Protein AF-A0A849ZJJ6-F1 (afdb_monomer)

pLDDT: mean 80.46, std 13.9, range [45.59, 95.81]

Structure (mmCIF, N/CA/C/O backbone):
data_AF-A0A849ZJJ6-F1
#
_entry.id   AF-A0A849ZJJ6-F1
#
loop_
_atom_site.group_PDB
_atom_site.id
_atom_site.type_symbol
_atom_site.label_atom_id
_atom_site.label_alt_id
_atom_site.label_comp_id
_atom_site.label_asym_id
_atom_site.label_entity_id
_atom_site.label_seq_id
_atom_site.pdbx_PDB_ins_code
_atom_site.Cartn_x
_atom_site.Cartn_y
_atom_site.Cartn_z
_atom_site.occupancy
_atom_site.B_iso_or_equiv
_atom_site.auth_seq_id
_atom_site.auth_comp_id
_atom_site.auth_asym_id
_atom_site.auth_atom_id
_atom_site.pdbx_PDB_model_num
ATOM 1 N N . ASP A 1 1 ? 27.745 10.585 -8.733 1.00 62.75 1 ASP A N 1
ATOM 2 C CA . ASP A 1 1 ? 26.680 10.955 -7.786 1.00 62.75 1 ASP A CA 1
ATOM 3 C C . ASP A 1 1 ? 25.362 10.612 -8.454 1.00 62.75 1 ASP A C 1
ATOM 5 O O . ASP A 1 1 ? 24.796 11.412 -9.193 1.00 62.75 1 ASP A O 1
ATOM 9 N N . ASP A 1 2 ? 24.958 9.354 -8.312 1.00 69.12 2 ASP A N 1
ATOM 10 C CA . ASP A 1 2 ? 23.863 8.768 -9.096 1.00 69.12 2 ASP A CA 1
ATOM 11 C C . ASP A 1 2 ? 22.490 9.275 -8.625 1.00 69.12 2 ASP A C 1
ATOM 13 O O . ASP A 1 2 ? 21.500 9.204 -9.355 1.00 69.12 2 ASP A O 1
ATOM 17 N N . ALA A 1 3 ? 22.439 9.885 -7.435 1.00 71.44 3 ALA A N 1
ATOM 18 C CA . ALA A 1 3 ? 21.237 10.489 -6.874 1.00 71.44 3 ALA A CA 1
ATOM 19 C C . ALA A 1 3 ? 20.730 11.678 -7.711 1.00 71.44 3 ALA A C 1
ATOM 21 O O . ALA A 1 3 ? 19.521 11.887 -7.806 1.00 71.44 3 ALA A O 1
ATOM 22 N N . ALA A 1 4 ? 21.622 12.420 -8.381 1.00 80.31 4 ALA A N 1
ATOM 23 C CA . ALA A 1 4 ? 21.248 13.572 -9.207 1.00 80.31 4 ALA A CA 1
ATOM 24 C C . ALA A 1 4 ? 20.421 13.184 -10.452 1.00 80.31 4 ALA A C 1
ATOM 26 O O . ALA A 1 4 ? 19.604 13.980 -10.936 1.00 80.31 4 ALA A O 1
ATOM 27 N N . ALA A 1 5 ? 20.600 11.955 -10.951 1.00 81.88 5 ALA A N 1
ATOM 28 C CA . ALA A 1 5 ? 19.895 11.413 -12.113 1.00 81.88 5 ALA A CA 1
ATOM 29 C C . ALA A 1 5 ? 18.627 10.617 -11.748 1.00 81.88 5 ALA A C 1
ATOM 31 O O . ALA A 1 5 ? 17.823 10.321 -12.631 1.00 81.88 5 ALA A O 1
ATOM 32 N N . ALA A 1 6 ? 18.411 10.300 -10.467 1.00 88.12 6 ALA A N 1
ATOM 33 C CA . ALA A 1 6 ? 17.228 9.574 -10.020 1.00 88.12 6 ALA A CA 1
ATOM 34 C C . ALA A 1 6 ? 15.950 10.408 -10.219 1.00 88.12 6 ALA A C 1
ATOM 36 O O . ALA A 1 6 ? 15.910 11.617 -9.957 1.00 88.12 6 ALA A O 1
ATOM 37 N N . ARG A 1 7 ? 14.890 9.758 -10.705 1.00 89.38 7 ARG A N 1
ATOM 38 C CA . ARG A 1 7 ? 13.574 10.362 -10.947 1.00 89.38 7 ARG A CA 1
ATOM 39 C C . ARG A 1 7 ? 12.480 9.365 -10.575 1.00 89.38 7 ARG A C 1
ATOM 41 O O . ARG A 1 7 ? 12.618 8.171 -10.827 1.00 89.38 7 ARG A O 1
ATOM 48 N N . TRP A 1 8 ? 11.388 9.873 -10.015 1.00 89.94 8 TRP A N 1
ATOM 49 C CA . TRP A 1 8 ? 10.153 9.107 -9.863 1.00 89.94 8 TRP A CA 1
ATOM 50 C C . TRP A 1 8 ? 9.482 8.928 -11.230 1.00 89.94 8 TRP A C 1
ATOM 52 O O . TRP A 1 8 ? 9.525 9.836 -12.060 1.00 89.94 8 TRP A O 1
ATOM 62 N N . PHE A 1 9 ? 8.850 7.779 -11.457 1.00 90.50 9 PHE A N 1
ATOM 63 C CA . PHE A 1 9 ? 8.071 7.495 -12.662 1.00 90.50 9 PHE A CA 1
ATOM 64 C C . PHE A 1 9 ? 6.766 6.774 -12.303 1.00 90.50 9 PHE A C 1
ATOM 66 O O . PHE A 1 9 ? 6.678 6.136 -11.254 1.00 90.50 9 PHE A O 1
ATOM 73 N N . ASP A 1 10 ? 5.754 6.875 -13.171 1.00 87.12 10 ASP A N 1
ATOM 74 C CA . ASP A 1 10 ? 4.528 6.082 -13.033 1.00 87.12 10 ASP A CA 1
ATOM 75 C C . ASP A 1 10 ? 4.844 4.625 -13.367 1.00 87.12 10 ASP A C 1
ATOM 77 O O . ASP A 1 10 ? 5.260 4.293 -14.477 1.00 87.12 10 ASP A O 1
ATOM 81 N N . VAL A 1 11 ? 4.643 3.748 -12.390 1.00 86.62 11 VAL A N 1
ATOM 82 C CA . VAL A 1 11 ? 4.979 2.330 -12.497 1.00 86.62 11 VAL A CA 1
ATOM 83 C C . VAL A 1 11 ? 4.154 1.588 -13.556 1.00 86.62 11 VAL A C 1
ATOM 85 O O . VAL A 1 11 ? 4.584 0.550 -14.053 1.00 86.62 11 VAL A O 1
ATOM 88 N N . ARG A 1 12 ? 2.995 2.135 -13.948 1.00 83.12 12 ARG A N 1
ATOM 89 C CA . ARG A 1 12 ? 2.138 1.594 -15.019 1.00 83.12 12 ARG A CA 1
ATOM 90 C C . ARG A 1 12 ? 2.668 1.938 -16.408 1.00 83.12 12 ARG A C 1
ATOM 92 O O . ARG A 1 12 ? 2.381 1.234 -17.371 1.00 83.12 12 ARG A O 1
ATOM 99 N N . THR A 1 13 ? 3.463 2.997 -16.508 1.00 88.94 13 THR A N 1
ATOM 100 C CA . THR A 1 13 ? 4.100 3.456 -17.745 1.00 88.94 13 THR A CA 1
ATOM 101 C C . THR A 1 13 ? 5.577 3.748 -17.476 1.00 88.94 13 THR A C 1
ATOM 103 O O . THR A 1 13 ? 5.999 4.907 -17.541 1.00 88.94 13 THR A O 1
ATOM 106 N N . PRO A 1 14 ? 6.374 2.724 -17.115 1.00 90.69 14 PRO A N 1
ATOM 107 C CA . PRO A 1 14 ? 7.762 2.945 -16.758 1.00 90.69 14 PRO A CA 1
ATOM 108 C C . PRO A 1 14 ? 8.575 3.326 -18.004 1.00 90.69 14 PRO A C 1
ATOM 110 O O . PRO A 1 14 ? 8.247 2.893 -19.114 1.00 90.69 14 PRO A O 1
ATOM 113 N N . PRO A 1 15 ? 9.648 4.119 -17.838 1.00 92.75 15 PRO A N 1
ATOM 114 C CA . PRO A 1 15 ? 10.558 4.437 -18.931 1.00 92.75 15 PRO A CA 1
ATOM 115 C C . PRO A 1 15 ? 11.258 3.170 -19.443 1.00 92.75 15 PRO A C 1
ATOM 117 O O . PRO A 1 15 ? 11.168 2.101 -18.839 1.00 92.75 15 PRO A O 1
ATOM 120 N N . ALA A 1 16 ? 12.002 3.288 -20.544 1.00 93.25 16 ALA A N 1
ATOM 121 C CA . ALA A 1 16 ? 12.887 2.214 -20.978 1.00 93.25 16 ALA A CA 1
ATOM 122 C C . ALA A 1 16 ? 13.911 1.910 -19.869 1.00 93.25 16 ALA A C 1
ATOM 124 O O . ALA A 1 16 ? 14.693 2.779 -19.481 1.00 93.25 16 ALA A O 1
ATOM 125 N N . LEU A 1 17 ? 13.875 0.686 -19.341 1.00 93.25 17 LEU A N 1
ATOM 126 C CA . LEU A 1 17 ? 14.773 0.232 -18.284 1.00 93.25 17 LEU A CA 1
ATOM 127 C C . LEU A 1 17 ? 15.923 -0.575 -18.895 1.00 93.25 17 LEU A C 1
ATOM 129 O O . LEU A 1 17 ? 15.727 -1.308 -19.861 1.00 93.25 17 LEU A O 1
ATOM 133 N N . ALA A 1 18 ? 17.123 -0.435 -18.333 1.00 92.94 18 ALA A N 1
ATOM 134 C CA . ALA A 1 18 ? 18.297 -1.179 -18.778 1.00 92.94 18 ALA A CA 1
ATOM 135 C C . ALA A 1 18 ? 18.229 -2.663 -18.372 1.00 92.94 18 ALA A C 1
ATOM 137 O O . ALA A 1 18 ? 17.572 -3.014 -17.392 1.00 92.94 18 ALA A O 1
ATOM 138 N N . PHE A 1 19 ? 18.968 -3.511 -19.094 1.00 95.81 19 PHE A N 1
ATOM 139 C CA . PHE A 1 19 ? 19.099 -4.943 -18.804 1.00 95.81 19 PHE A CA 1
ATOM 140 C C . PHE A 1 19 ? 17.732 -5.642 -18.674 1.00 95.81 19 PHE A C 1
ATOM 142 O O . PHE A 1 19 ? 16.853 -5.472 -19.516 1.00 95.81 19 PHE A O 1
ATOM 149 N N . ASP A 1 20 ? 17.558 -6.434 -17.621 1.00 95.56 20 ASP A N 1
ATOM 150 C CA . ASP A 1 20 ? 16.359 -7.179 -17.255 1.00 95.56 20 ASP A CA 1
ATOM 151 C C . ASP A 1 20 ? 15.523 -6.467 -16.175 1.00 95.56 20 ASP A C 1
ATOM 153 O O . ASP A 1 20 ? 14.595 -7.053 -15.615 1.00 95.56 20 ASP A O 1
ATOM 157 N N . HIS A 1 21 ? 15.780 -5.182 -15.905 1.00 95.19 21 HIS A N 1
ATOM 158 C CA . HIS A 1 21 ? 15.082 -4.428 -14.858 1.00 95.19 21 HIS A CA 1
ATOM 159 C C . HIS A 1 21 ? 13.562 -4.387 -15.049 1.00 95.19 21 HIS A C 1
ATOM 161 O O . HIS A 1 21 ? 12.827 -4.238 -14.074 1.00 95.19 21 HIS A O 1
ATOM 167 N N . ARG A 1 22 ? 13.070 -4.548 -16.284 1.00 94.12 22 ARG A N 1
ATOM 168 C CA . ARG A 1 22 ? 11.634 -4.695 -16.532 1.00 94.12 22 ARG A CA 1
ATOM 169 C C . ARG A 1 22 ? 11.075 -5.971 -15.897 1.00 94.12 22 ARG A C 1
ATOM 171 O O . ARG A 1 22 ? 10.069 -5.892 -15.203 1.00 94.12 22 ARG A O 1
ATOM 178 N N . ALA A 1 23 ? 11.749 -7.106 -16.076 1.00 94.38 23 ALA A N 1
ATOM 179 C CA . ALA A 1 23 ? 11.334 -8.374 -15.482 1.00 94.38 23 ALA A CA 1
ATOM 180 C C . ALA A 1 23 ? 11.404 -8.325 -13.947 1.00 94.38 23 ALA A C 1
ATOM 182 O O . ALA A 1 23 ? 10.506 -8.822 -13.270 1.00 94.38 23 ALA A O 1
ATOM 183 N N . VAL A 1 24 ? 12.431 -7.665 -13.398 1.00 95.00 24 VAL A N 1
ATOM 184 C CA . VAL A 1 24 ? 12.545 -7.423 -11.952 1.00 95.00 24 VAL A CA 1
ATOM 185 C C . VAL A 1 24 ? 11.380 -6.570 -11.444 1.00 95.00 24 VAL A C 1
ATOM 187 O O . VAL A 1 24 ? 10.764 -6.921 -10.439 1.00 95.00 24 VAL A O 1
ATOM 190 N N . LEU A 1 25 ? 11.043 -5.480 -12.142 1.00 92.25 25 LEU A N 1
ATOM 191 C CA . LEU A 1 25 ? 9.918 -4.619 -11.778 1.00 92.25 25 LEU A CA 1
ATOM 192 C C . LEU A 1 25 ? 8.593 -5.389 -11.792 1.00 92.25 25 LEU A C 1
ATOM 194 O O . LEU A 1 25 ? 7.844 -5.320 -10.820 1.00 92.25 25 LEU A O 1
ATOM 198 N N . ASP A 1 26 ? 8.327 -6.154 -12.852 1.00 90.25 26 ASP A N 1
ATOM 199 C CA . ASP A 1 26 ? 7.099 -6.943 -12.979 1.00 90.25 26 ASP A CA 1
ATOM 200 C C . ASP A 1 26 ? 6.994 -8.004 -11.860 1.00 90.25 26 ASP A C 1
ATOM 202 O O . ASP A 1 26 ? 5.933 -8.172 -11.256 1.00 90.25 26 ASP A O 1
ATOM 206 N N . ALA A 1 27 ? 8.102 -8.667 -11.504 1.00 91.06 27 ALA A N 1
ATOM 207 C CA . ALA A 1 27 ? 8.140 -9.625 -10.397 1.00 91.06 27 ALA A CA 1
ATOM 208 C C . ALA A 1 27 ? 7.889 -8.965 -9.029 1.00 91.06 27 ALA A C 1
ATOM 210 O O . ALA A 1 27 ? 7.157 -9.512 -8.200 1.00 91.06 27 ALA A O 1
ATOM 211 N N . VAL A 1 28 ? 8.465 -7.782 -8.794 1.00 88.88 28 VAL A N 1
ATOM 212 C CA . VAL A 1 28 ? 8.247 -7.016 -7.558 1.00 88.88 28 VAL A CA 1
ATOM 213 C C . VAL A 1 28 ? 6.800 -6.554 -7.453 1.00 88.88 28 VAL A C 1
ATOM 215 O O . VAL A 1 28 ? 6.221 -6.669 -6.377 1.00 88.88 28 VAL A O 1
ATOM 218 N N . LEU A 1 29 ? 6.194 -6.079 -8.543 1.00 85.50 29 LEU A N 1
ATOM 219 C CA . LEU A 1 29 ? 4.783 -5.689 -8.556 1.00 85.50 29 LEU A CA 1
ATOM 220 C C . LEU A 1 29 ? 3.874 -6.873 -8.230 1.00 85.50 29 LEU A C 1
ATOM 222 O O . LEU A 1 29 ? 3.028 -6.755 -7.348 1.00 85.50 29 LEU A O 1
ATOM 226 N N . LEU A 1 30 ? 4.114 -8.032 -8.847 1.00 85.00 30 LEU A N 1
ATOM 227 C CA . LEU A 1 30 ? 3.364 -9.254 -8.555 1.00 85.00 30 LEU A CA 1
ATOM 228 C C . LEU A 1 30 ? 3.503 -9.687 -7.087 1.00 85.00 30 LEU A C 1
ATOM 230 O O . LEU A 1 30 ? 2.547 -10.173 -6.481 1.00 85.00 30 LEU A O 1
ATOM 234 N N . GLN A 1 31 ? 4.694 -9.542 -6.502 1.00 83.06 31 GLN A N 1
ATOM 235 C CA . GLN A 1 31 ? 4.898 -9.844 -5.087 1.00 83.06 31 GLN A CA 1
ATOM 236 C C . GLN A 1 31 ? 4.198 -8.818 -4.191 1.00 83.06 31 GLN A C 1
ATOM 238 O O . GLN A 1 31 ? 3.567 -9.181 -3.201 1.00 83.06 31 GLN A O 1
ATOM 243 N N . LEU A 1 32 ? 4.262 -7.540 -4.558 1.00 79.75 32 LEU A N 1
ATOM 244 C CA . LEU A 1 32 ? 3.643 -6.457 -3.811 1.00 79.75 32 LEU A CA 1
ATOM 245 C C . LEU A 1 32 ? 2.116 -6.578 -3.819 1.00 79.75 32 LEU A C 1
ATOM 247 O O . LEU A 1 32 ? 1.498 -6.329 -2.793 1.00 79.75 32 LEU A O 1
ATOM 251 N N . GLU A 1 33 ? 1.500 -7.054 -4.899 1.00 78.50 33 GLU A N 1
ATOM 252 C CA . GLU A 1 33 ? 0.066 -7.378 -4.923 1.00 78.50 33 GLU A CA 1
ATOM 253 C C . GLU A 1 33 ? -0.318 -8.444 -3.887 1.00 78.50 33 GLU A C 1
ATOM 255 O O . GLU A 1 33 ? -1.351 -8.322 -3.230 1.00 78.50 33 GLU A O 1
ATOM 260 N N . LYS A 1 34 ? 0.531 -9.458 -3.686 1.00 76.31 34 LYS A N 1
ATOM 261 C CA . LYS A 1 34 ? 0.307 -10.521 -2.691 1.00 76.31 34 LYS A CA 1
ATOM 262 C C . LYS A 1 34 ? 0.536 -10.032 -1.261 1.00 76.31 34 LYS A C 1
ATOM 264 O O . LYS A 1 34 ? -0.157 -10.460 -0.335 1.00 76.31 34 LYS A O 1
ATOM 269 N N . ASP A 1 35 ? 1.493 -9.123 -1.084 1.00 75.81 35 ASP A N 1
ATOM 270 C CA . ASP A 1 35 ? 2.021 -8.773 0.232 1.00 75.81 35 ASP A CA 1
ATOM 271 C C . ASP A 1 35 ? 1.545 -7.427 0.782 1.00 75.81 35 ASP A C 1
ATOM 273 O O . ASP A 1 35 ? 1.668 -7.188 1.988 1.00 75.81 35 ASP A O 1
ATOM 277 N N . ALA A 1 36 ? 1.003 -6.536 -0.055 1.00 71.50 36 ALA A N 1
ATOM 278 C CA . ALA A 1 36 ? 0.792 -5.131 0.303 1.00 71.50 36 ALA A CA 1
ATOM 279 C C . ALA A 1 36 ? -0.10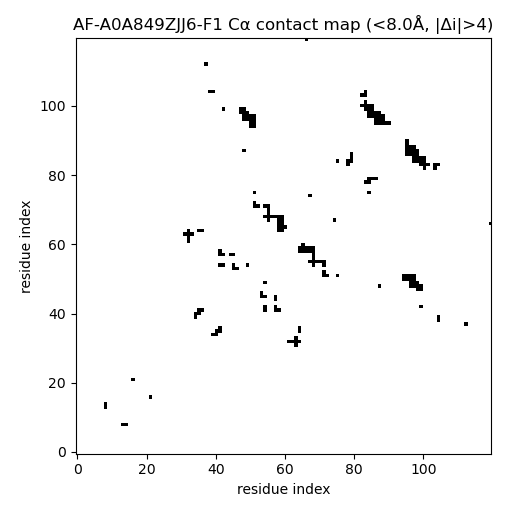5 -4.950 1.529 1.00 71.50 36 ALA A C 1
ATOM 281 O O . ALA A 1 36 ? 0.160 -4.095 2.380 1.00 71.50 36 ALA A O 1
ATOM 282 N N . LEU A 1 37 ? -1.137 -5.783 1.654 1.00 66.31 37 LEU A N 1
ATOM 283 C CA . LEU A 1 37 ? -1.934 -5.832 2.870 1.00 66.31 37 LEU A CA 1
ATOM 284 C C . LEU A 1 37 ? -1.360 -6.772 3.898 1.00 66.31 37 LEU A C 1
ATOM 286 O O . LEU A 1 37 ? -1.482 -6.461 5.072 1.00 66.31 37 LEU A O 1
ATOM 290 N N . THR A 1 38 ? -0.715 -7.876 3.509 1.00 69.44 38 THR A N 1
ATOM 291 C CA . THR A 1 38 ? -0.259 -8.869 4.489 1.00 69.44 38 THR A CA 1
ATOM 292 C C . THR A 1 38 ? 0.828 -8.420 5.421 1.00 69.44 38 THR A C 1
ATOM 294 O O . THR A 1 38 ? 0.868 -8.782 6.603 1.00 69.44 38 THR A O 1
ATOM 297 N N . THR A 1 39 ? 1.618 -7.500 4.927 1.00 72.50 39 THR A N 1
ATOM 298 C CA . THR A 1 39 ? 2.724 -6.899 5.646 1.00 72.50 39 THR A CA 1
ATOM 299 C C . THR A 1 39 ? 2.385 -5.499 6.158 1.00 72.50 39 THR A C 1
ATOM 301 O O . THR A 1 39 ? 3.203 -4.883 6.838 1.00 72.50 39 THR A O 1
ATOM 304 N N . GLY A 1 40 ? 1.189 -4.983 5.845 1.00 77.50 40 GLY A N 1
ATOM 305 C CA . GLY A 1 40 ? 0.829 -3.588 6.089 1.00 77.50 40 GLY A CA 1
ATOM 306 C C . GLY A 1 40 ? 1.656 -2.603 5.253 1.00 77.50 40 GLY A C 1
ATOM 307 O O . GLY A 1 40 ? 1.749 -1.430 5.608 1.00 77.50 40 GLY A O 1
ATOM 308 N N . MET A 1 41 ? 2.273 -3.053 4.156 1.00 82.31 41 MET A N 1
ATOM 309 C CA . MET A 1 41 ? 3.094 -2.220 3.272 1.00 82.31 41 MET A CA 1
ATOM 310 C C . MET A 1 41 ? 2.328 -1.050 2.655 1.00 82.31 41 MET A C 1
ATOM 312 O O . MET A 1 41 ? 2.934 -0.003 2.434 1.00 82.31 41 MET A O 1
ATOM 316 N N . VAL A 1 42 ? 1.013 -1.174 2.444 1.00 85.88 42 VAL A N 1
ATOM 317 C CA . VAL A 1 42 ? 0.169 -0.058 1.976 1.00 85.88 42 VAL A CA 1
ATOM 318 C C . VAL A 1 42 ? 0.284 1.178 2.882 1.00 85.88 42 VAL A C 1
ATOM 320 O O . VAL A 1 42 ? 0.233 2.307 2.401 1.00 85.88 42 VAL A O 1
ATOM 323 N N . PHE A 1 43 ? 0.551 0.992 4.181 1.00 89.25 43 PHE A N 1
ATOM 324 C CA . PHE A 1 43 ? 0.714 2.098 5.126 1.00 89.25 43 PHE A CA 1
ATOM 325 C C . PHE A 1 43 ? 2.052 2.839 4.997 1.00 89.25 43 PHE A C 1
ATOM 327 O O . PHE A 1 43 ? 2.220 3.890 5.605 1.00 89.25 43 PHE A O 1
ATOM 334 N N . ASN A 1 44 ? 3.003 2.328 4.208 1.00 87.50 44 ASN A N 1
ATOM 335 C CA . ASN A 1 44 ? 4.230 3.060 3.878 1.00 87.50 44 ASN A CA 1
ATOM 336 C C . ASN A 1 44 ? 3.999 4.113 2.783 1.00 87.50 44 ASN A C 1
ATOM 338 O O . ASN A 1 44 ? 4.829 5.002 2.622 1.00 87.50 44 ASN A O 1
ATOM 342 N N . ALA A 1 45 ? 2.905 3.996 2.024 1.00 87.00 45 ALA A N 1
ATOM 343 C CA . ALA A 1 45 ? 2.549 4.921 0.951 1.00 87.00 45 ALA A CA 1
ATOM 344 C C . ALA A 1 45 ? 1.677 6.096 1.430 1.00 87.00 45 ALA A C 1
ATOM 346 O O . ALA A 1 45 ? 1.396 7.002 0.650 1.00 87.00 45 ALA A O 1
ATOM 347 N N . VAL A 1 46 ? 1.254 6.094 2.699 1.00 90.88 46 VAL A N 1
ATOM 348 C CA . VAL A 1 46 ? 0.478 7.178 3.318 1.00 90.88 46 VAL A CA 1
ATOM 349 C C . VAL A 1 46 ? 1.325 7.921 4.358 1.00 90.88 46 VAL A C 1
ATOM 351 O O . VAL A 1 46 ? 2.286 7.353 4.887 1.00 90.88 46 VAL A O 1
ATOM 354 N N . PRO A 1 47 ? 0.990 9.180 4.694 1.00 89.81 47 PRO A N 1
ATOM 355 C CA . PRO A 1 47 ? 1.656 9.890 5.780 1.00 89.81 47 PRO A CA 1
ATOM 356 C C . PRO A 1 47 ? 1.485 9.177 7.132 1.00 89.81 47 PRO A C 1
ATOM 358 O O . PRO A 1 47 ? 0.583 8.366 7.327 1.00 89.81 47 PRO A O 1
ATOM 361 N N . VAL A 1 48 ? 2.331 9.513 8.114 1.00 89.06 48 VAL A N 1
ATOM 362 C CA . VAL A 1 48 ? 2.279 8.905 9.463 1.00 89.06 48 VAL A CA 1
ATOM 363 C C . VAL A 1 48 ? 0.904 9.078 10.125 1.00 89.06 48 VAL A C 1
ATOM 365 O O . VAL A 1 48 ? 0.442 8.174 10.825 1.00 89.06 48 VAL A O 1
ATOM 368 N N . ALA A 1 49 ? 0.270 10.229 9.900 1.00 91.12 49 ALA A N 1
ATOM 369 C CA . ALA A 1 49 ? -1.128 10.496 10.208 1.00 91.12 49 ALA A CA 1
ATOM 370 C C . ALA A 1 49 ? -1.859 10.718 8.883 1.00 91.12 49 ALA A C 1
ATOM 372 O O . ALA A 1 49 ? -1.496 11.625 8.138 1.00 91.12 49 ALA A O 1
ATOM 373 N N . PHE A 1 50 ? -2.841 9.879 8.579 1.00 92.38 50 PHE A N 1
ATOM 374 C CA . PHE A 1 50 ? -3.469 9.826 7.264 1.00 92.38 50 PHE A CA 1
ATOM 375 C C . PHE A 1 50 ? -4.991 9.834 7.375 1.00 92.38 50 PHE A C 1
ATOM 377 O O . PHE A 1 50 ? -5.569 9.389 8.366 1.00 92.38 50 PHE A O 1
ATOM 384 N N . THR A 1 51 ? -5.640 10.336 6.338 1.00 92.81 51 THR A N 1
ATOM 385 C CA . THR A 1 51 ? -7.096 10.368 6.201 1.00 92.81 51 THR A CA 1
ATOM 386 C C . THR A 1 51 ? -7.610 9.104 5.516 1.00 92.81 51 THR A C 1
ATOM 388 O O . THR A 1 51 ? -6.852 8.358 4.889 1.00 92.81 51 THR A O 1
ATOM 391 N N . GLU A 1 52 ? -8.924 8.873 5.561 1.00 92.00 52 GLU A N 1
ATOM 392 C CA . GLU A 1 52 ? -9.555 7.831 4.740 1.00 92.00 52 GLU A CA 1
ATOM 393 C C . GLU A 1 52 ? -9.213 7.998 3.250 1.00 92.00 52 GLU A C 1
ATOM 395 O O . GLU A 1 52 ? -8.931 7.017 2.561 1.00 92.00 52 GLU A O 1
ATOM 400 N N . ARG A 1 53 ? -9.173 9.246 2.768 1.00 93.25 53 ARG A N 1
ATOM 401 C CA . ARG A 1 53 ? -8.835 9.569 1.381 1.00 93.25 53 ARG A CA 1
ATOM 402 C C . ARG A 1 53 ? -7.407 9.161 1.031 1.00 93.25 53 ARG A C 1
ATOM 404 O O . ARG A 1 53 ? -7.210 8.564 -0.024 1.00 93.25 53 ARG A O 1
ATOM 411 N N . ASP A 1 54 ? -6.440 9.443 1.899 1.00 94.00 54 ASP A N 1
ATOM 412 C CA . ASP A 1 54 ? -5.039 9.060 1.673 1.00 94.00 54 ASP A CA 1
ATOM 413 C C . ASP A 1 54 ? -4.907 7.537 1.565 1.00 94.00 54 ASP A C 1
ATOM 415 O O . ASP A 1 54 ? -4.255 7.016 0.660 1.00 94.00 54 ASP A O 1
ATOM 419 N N . PHE A 1 55 ? -5.593 6.808 2.451 1.00 93.12 55 PHE A N 1
ATOM 420 C CA . PHE A 1 55 ? -5.618 5.349 2.417 1.00 93.12 55 PHE A CA 1
ATOM 421 C C . PHE A 1 55 ? -6.298 4.804 1.154 1.00 93.12 55 PHE A C 1
ATOM 423 O O . PHE A 1 55 ? -5.772 3.885 0.523 1.00 93.12 55 PHE A O 1
ATOM 430 N N . ALA A 1 56 ? -7.431 5.383 0.747 1.00 93.38 56 ALA A N 1
ATOM 431 C CA . ALA A 1 56 ? -8.127 5.006 -0.481 1.00 93.38 56 ALA A CA 1
ATOM 432 C C . ALA A 1 56 ? -7.240 5.220 -1.717 1.00 93.38 56 ALA A C 1
ATOM 434 O O . ALA A 1 56 ? -7.171 4.353 -2.586 1.00 93.38 56 ALA A O 1
ATOM 435 N N . GLN A 1 57 ? -6.519 6.342 -1.775 1.00 93.06 57 GLN A N 1
ATOM 436 C CA . GLN A 1 57 ? -5.580 6.638 -2.856 1.00 93.06 57 GLN A CA 1
ATOM 437 C C . GLN A 1 57 ? -4.401 5.662 -2.874 1.00 93.06 57 GLN A C 1
ATOM 439 O O . GLN A 1 57 ? -4.050 5.164 -3.943 1.00 93.06 57 GLN A O 1
ATOM 444 N N . ALA A 1 58 ? 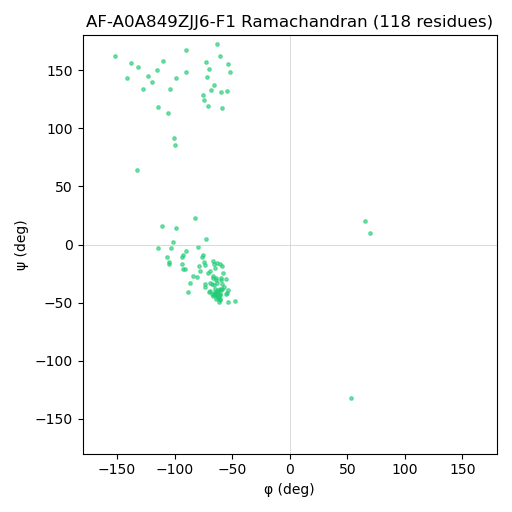-3.837 5.326 -1.711 1.00 90.62 58 ALA A N 1
ATOM 445 C CA . ALA A 1 58 ? -2.782 4.320 -1.611 1.00 90.62 58 ALA A CA 1
ATOM 446 C C . ALA A 1 58 ? -3.260 2.932 -2.067 1.00 90.62 58 ALA A C 1
ATOM 448 O O . ALA A 1 58 ? -2.530 2.233 -2.765 1.00 90.62 58 ALA A O 1
ATOM 449 N N . CYS A 1 59 ? -4.498 2.548 -1.739 1.00 89.12 59 CYS A N 1
ATOM 450 C CA . CYS A 1 59 ? -5.090 1.304 -2.234 1.00 89.12 59 CYS A CA 1
ATOM 451 C C . CYS A 1 59 ? -5.323 1.347 -3.751 1.00 89.12 59 CYS A C 1
ATOM 453 O O . CYS A 1 59 ? -4.972 0.400 -4.442 1.00 89.12 59 CYS A O 1
ATOM 455 N N . ALA A 1 60 ? -5.858 2.447 -4.289 1.00 89.69 60 ALA A N 1
ATOM 456 C CA . ALA A 1 60 ? -6.115 2.606 -5.724 1.00 89.69 60 ALA A CA 1
ATOM 457 C C . ALA A 1 60 ? -4.833 2.603 -6.575 1.00 89.69 60 ALA A C 1
ATOM 459 O O . ALA A 1 60 ? -4.863 2.203 -7.737 1.00 89.69 60 ALA A O 1
ATOM 460 N N . ALA A 1 61 ? -3.710 3.049 -6.005 1.00 85.75 61 ALA A N 1
ATOM 461 C CA . ALA A 1 61 ? -2.410 3.041 -6.668 1.00 85.75 61 ALA A CA 1
ATOM 462 C C . ALA A 1 61 ? -1.794 1.635 -6.784 1.00 85.75 61 ALA A C 1
ATOM 464 O O . ALA A 1 61 ? -0.888 1.433 -7.592 1.00 85.75 61 ALA A O 1
ATOM 465 N N . LEU A 1 62 ? -2.273 0.669 -5.994 1.00 81.38 62 LEU A N 1
ATOM 466 C CA . LEU A 1 62 ? -1.784 -0.704 -5.980 1.00 81.38 62 LEU A CA 1
ATOM 467 C C . LEU A 1 62 ? -2.812 -1.610 -6.670 1.00 81.38 62 LEU A C 1
ATOM 469 O O . LEU A 1 62 ? -3.896 -1.792 -6.121 1.00 81.38 62 LEU A O 1
ATOM 473 N N . PRO A 1 63 ? -2.513 -2.207 -7.841 1.00 74.38 63 PRO A N 1
ATOM 474 C CA . PRO A 1 63 ? -3.512 -2.956 -8.608 1.00 74.38 63 PRO A CA 1
ATOM 475 C C . PRO A 1 63 ? -4.202 -4.060 -7.795 1.00 74.38 63 PRO A C 1
ATOM 477 O O . PRO A 1 63 ? -5.426 -4.156 -7.808 1.00 74.38 63 PRO A O 1
ATOM 480 N N . GLY A 1 64 ? -3.440 -4.805 -6.988 1.00 75.44 64 GLY A N 1
ATOM 481 C CA . GLY A 1 64 ? -3.971 -5.843 -6.098 1.00 75.44 64 GLY A CA 1
ATOM 482 C C . GLY A 1 64 ? -4.859 -5.331 -4.956 1.00 75.44 64 GLY A C 1
ATOM 483 O O . GLY A 1 64 ? -5.560 -6.121 -4.336 1.00 75.44 64 GLY A O 1
ATOM 484 N N . LEU A 1 65 ? -4.853 -4.025 -4.666 1.00 81.56 65 LEU A N 1
ATOM 485 C CA . LEU A 1 65 ? -5.665 -3.404 -3.612 1.00 81.56 65 LEU A CA 1
ATOM 486 C C . LEU A 1 65 ? -6.722 -2.435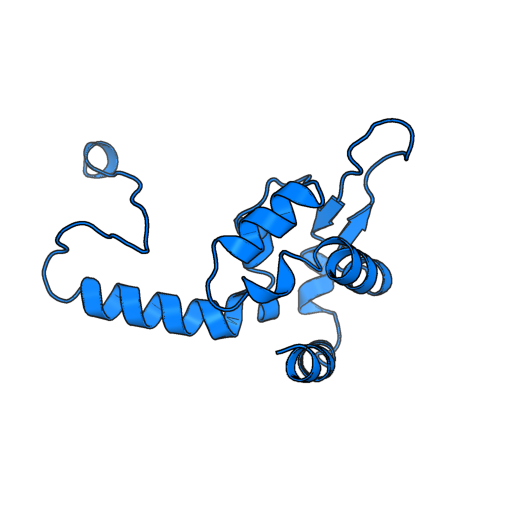 -4.148 1.00 81.56 65 LEU A C 1
ATOM 488 O O . LEU A 1 65 ? -7.506 -1.901 -3.361 1.00 81.56 65 LEU A O 1
ATOM 492 N N . ALA A 1 66 ? -6.771 -2.195 -5.459 1.00 84.00 66 ALA A N 1
ATOM 493 C CA . ALA A 1 66 ? -7.621 -1.161 -6.040 1.00 84.00 66 ALA A CA 1
ATOM 494 C C . ALA A 1 66 ? -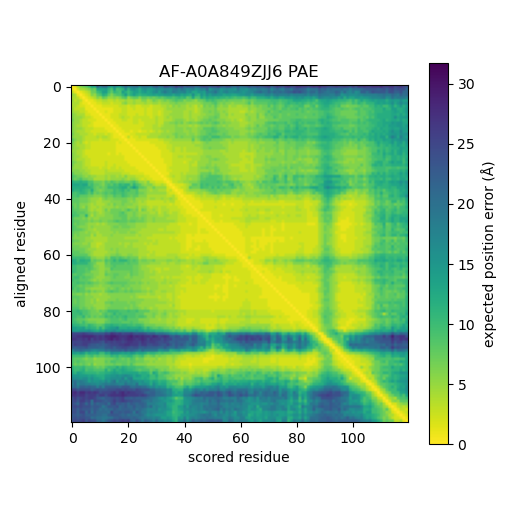9.112 -1.374 -5.720 1.00 84.00 66 ALA A C 1
ATOM 496 O O . ALA A 1 66 ? -9.830 -0.406 -5.466 1.00 84.00 66 ALA A O 1
ATOM 497 N N . GLY A 1 67 ? -9.555 -2.634 -5.624 1.00 85.12 67 GLY A N 1
ATOM 498 C CA . GLY A 1 67 ? -10.918 -3.000 -5.218 1.00 85.12 67 GLY A CA 1
ATOM 499 C C . GLY A 1 67 ? -11.294 -2.587 -3.789 1.00 85.12 67 GLY A C 1
ATOM 500 O O . GLY A 1 67 ? -12.473 -2.526 -3.456 1.00 85.12 67 GLY A O 1
ATOM 501 N N . LEU A 1 68 ? -10.319 -2.248 -2.944 1.00 85.19 68 LEU A N 1
ATOM 502 C CA . LEU A 1 68 ? -10.543 -1.822 -1.561 1.00 85.19 68 LEU A CA 1
ATOM 503 C C . LEU A 1 68 ? -10.652 -0.311 -1.404 1.00 85.19 68 LEU A C 1
ATOM 505 O O . LEU A 1 68 ? -11.157 0.146 -0.380 1.00 85.19 68 LEU A O 1
ATOM 509 N N . ALA A 1 69 ? -10.213 0.469 -2.397 1.00 90.44 69 ALA A N 1
ATOM 510 C CA . ALA A 1 69 ? -10.302 1.925 -2.351 1.00 90.44 69 ALA A CA 1
ATOM 511 C C . ALA A 1 69 ? -11.743 2.432 -2.113 1.00 90.44 69 ALA A C 1
ATOM 513 O O . ALA A 1 69 ? -11.915 3.293 -1.248 1.00 90.44 69 ALA A O 1
ATOM 514 N N . PRO A 1 70 ? -12.796 1.867 -2.748 1.00 92.75 70 PRO A N 1
ATOM 515 C CA . PRO A 1 70 ? -14.189 2.228 -2.453 1.00 92.75 70 PRO A CA 1
ATOM 516 C C . PRO A 1 70 ? -14.651 1.846 -1.037 1.00 92.75 70 PRO A C 1
ATOM 518 O O . PRO A 1 70 ? -15.669 2.340 -0.559 1.00 92.75 70 PRO A O 1
ATOM 521 N N . HIS A 1 71 ? -13.923 0.954 -0.363 1.00 90.75 71 HIS A N 1
ATOM 522 C CA . HIS A 1 71 ? -14.250 0.409 0.955 1.00 90.75 71 HIS A CA 1
ATOM 523 C C . HIS A 1 71 ? -13.283 0.884 2.049 1.00 90.75 71 HIS A C 1
ATOM 525 O O . HIS A 1 71 ? -13.267 0.308 3.140 1.00 90.75 71 HIS A O 1
ATOM 531 N N . ALA A 1 72 ? -12.503 1.938 1.785 1.00 90.44 72 ALA A N 1
ATOM 532 C CA . ALA A 1 72 ? -11.481 2.470 2.683 1.00 90.44 72 ALA A CA 1
ATOM 533 C C . ALA A 1 72 ? -11.992 2.650 4.121 1.00 90.44 72 ALA A C 1
ATOM 535 O O . ALA A 1 72 ? -11.377 2.129 5.053 1.00 90.44 72 ALA A O 1
ATOM 536 N N . ARG A 1 73 ? -13.164 3.273 4.305 1.00 90.00 73 ARG A N 1
ATOM 537 C CA . ARG A 1 73 ? -13.809 3.422 5.620 1.00 90.00 73 ARG A CA 1
ATOM 538 C C . ARG A 1 73 ? -13.989 2.105 6.367 1.00 90.00 73 ARG A C 1
ATOM 540 O O . ARG A 1 73 ? -13.655 2.002 7.545 1.00 90.00 73 ARG A O 1
ATOM 547 N N . LEU A 1 74 ? -14.545 1.101 5.690 1.00 89.44 74 LEU A N 1
ATOM 548 C CA . LEU A 1 74 ? -14.868 -0.196 6.283 1.00 89.44 74 LEU A CA 1
ATOM 549 C C . LEU A 1 74 ? -13.594 -0.972 6.628 1.00 89.44 74 LEU A C 1
ATOM 551 O O . LEU A 1 74 ? -13.498 -1.562 7.706 1.00 89.44 74 LEU A O 1
ATOM 555 N N . VAL A 1 75 ? -12.590 -0.913 5.751 1.00 88.88 75 VAL A N 1
ATOM 556 C CA . VAL A 1 75 ? -11.270 -1.501 5.998 1.00 88.88 75 VAL A CA 1
ATOM 557 C C . VAL A 1 75 ? -10.617 -0.842 7.212 1.00 88.88 75 VAL A C 1
ATOM 559 O O . VAL A 1 75 ? -10.201 -1.543 8.133 1.00 88.88 75 VAL A O 1
ATOM 562 N N . LEU A 1 76 ? -10.586 0.491 7.275 1.00 89.56 76 LEU A N 1
ATOM 563 C CA . LEU A 1 76 ? -9.999 1.218 8.402 1.00 89.56 76 LEU A CA 1
ATOM 564 C C . LEU A 1 76 ? -10.740 0.958 9.716 1.00 89.56 76 LEU A C 1
ATOM 566 O O . LEU A 1 76 ? -10.086 0.745 10.736 1.00 89.56 76 LEU A O 1
ATOM 570 N N . ALA A 1 77 ? -12.073 0.894 9.703 1.00 88.06 77 ALA A N 1
ATOM 571 C CA . ALA A 1 77 ? -12.867 0.528 10.875 1.00 88.06 77 ALA A CA 1
ATOM 572 C C . ALA A 1 77 ? -12.555 -0.902 11.359 1.00 88.06 77 ALA A C 1
ATOM 574 O O . ALA A 1 77 ? -12.363 -1.126 12.555 1.00 88.06 77 ALA A O 1
ATOM 575 N N . SER A 1 78 ? -12.430 -1.862 10.436 1.00 86.81 78 SER A N 1
ATOM 576 C CA . SER A 1 78 ? -12.049 -3.248 10.747 1.00 86.81 78 SER A CA 1
ATOM 577 C C . SER A 1 78 ? -10.642 -3.337 11.348 1.00 86.81 78 SER A C 1
ATOM 579 O O . SER A 1 78 ? -10.422 -4.018 12.354 1.00 86.81 78 SER A O 1
ATOM 581 N N . LEU A 1 79 ? -9.683 -2.598 10.785 1.00 87.88 79 LEU A N 1
ATOM 582 C CA . LEU A 1 79 ? -8.317 -2.518 11.305 1.00 87.88 79 LEU A CA 1
ATOM 583 C C . LEU A 1 79 ? -8.254 -1.811 12.666 1.00 87.88 79 LEU A C 1
ATOM 585 O O . LEU A 1 79 ? -7.459 -2.207 13.522 1.00 87.88 79 LEU A O 1
ATOM 589 N N . ALA A 1 80 ? -9.109 -0.813 12.894 1.00 87.75 80 ALA A N 1
ATOM 590 C CA . ALA A 1 80 ? -9.234 -0.131 14.177 1.00 87.75 80 ALA A CA 1
ATOM 591 C C . ALA A 1 80 ? -9.806 -1.042 15.267 1.00 87.75 80 ALA A C 1
ATOM 593 O O . ALA A 1 80 ? -9.238 -1.111 16.357 1.00 87.75 80 ALA A O 1
ATOM 594 N N . GLY A 1 81 ? -10.836 -1.836 14.953 1.00 83.69 81 GLY A N 1
ATOM 595 C CA . GLY A 1 81 ? -11.375 -2.858 15.861 1.00 83.69 81 GLY A CA 1
ATOM 596 C C . GLY A 1 81 ? -10.347 -3.921 16.279 1.00 83.69 81 GLY A C 1
ATOM 597 O O . GLY A 1 81 ? -10.516 -4.585 17.297 1.00 83.69 81 GLY A O 1
ATOM 598 N N . ARG A 1 82 ? -9.249 -4.056 15.523 1.00 81.81 82 ARG A N 1
ATOM 599 C CA . ARG A 1 82 ? -8.123 -4.965 15.802 1.00 81.81 82 ARG A CA 1
ATOM 600 C C . ARG A 1 82 ? -6.909 -4.255 16.414 1.00 81.81 82 ARG A C 1
ATOM 602 O O . ARG A 1 82 ? -5.873 -4.882 16.622 1.00 81.81 82 ARG A O 1
ATOM 609 N N . GLY A 1 83 ? -7.000 -2.948 16.666 1.00 85.75 83 GLY A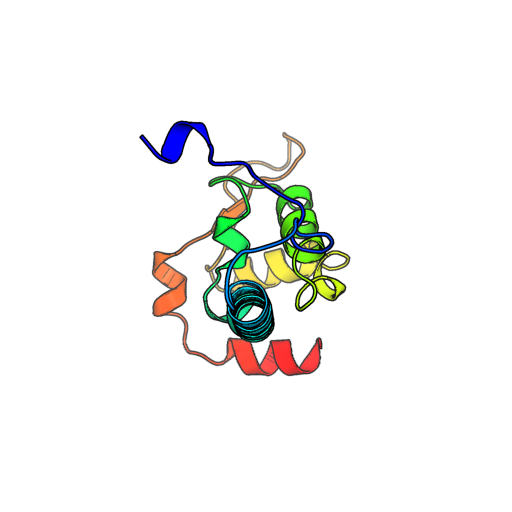 N 1
ATOM 610 C CA . GLY A 1 83 ? -5.912 -2.131 17.209 1.00 85.75 83 GLY A CA 1
ATOM 611 C C . GLY A 1 83 ? -4.730 -1.901 16.256 1.00 85.75 83 GLY A C 1
ATOM 612 O O . GLY A 1 83 ? -3.695 -1.385 16.694 1.00 85.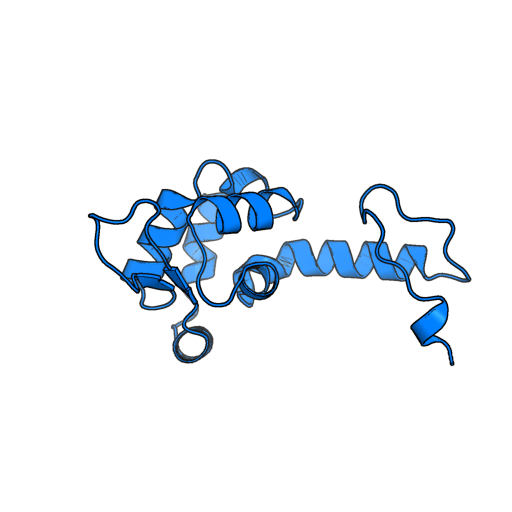75 83 GLY A O 1
ATOM 613 N N . LEU A 1 84 ? -4.877 -2.273 14.976 1.00 86.25 84 LEU A N 1
ATOM 614 C CA . LEU A 1 84 ? -3.864 -2.144 13.918 1.00 86.25 84 LEU A CA 1
ATOM 615 C C . LEU A 1 84 ? -3.805 -0.727 13.351 1.00 86.25 84 LEU A C 1
ATOM 617 O O . LEU A 1 84 ? -2.753 -0.271 12.910 1.00 86.25 84 LEU A O 1
ATOM 621 N N .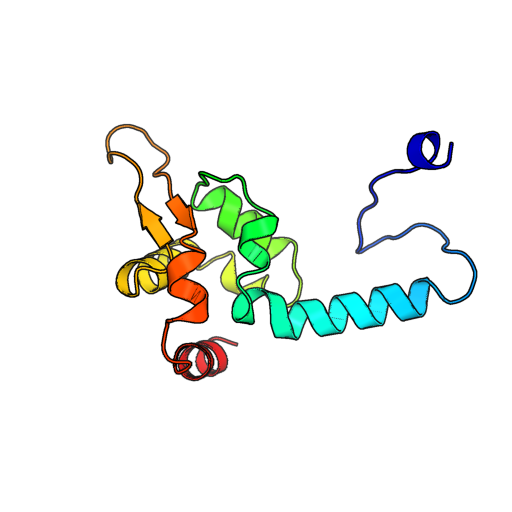 VAL A 1 85 ? -4.931 -0.025 13.401 1.00 89.69 85 VAL A N 1
ATOM 622 C CA . VAL A 1 85 ? -5.042 1.403 13.119 1.00 89.69 85 VAL A CA 1
ATOM 623 C C . VAL A 1 85 ? -5.655 2.071 14.346 1.00 89.69 85 VAL A C 1
ATOM 625 O O . VAL A 1 85 ? -6.480 1.481 15.036 1.00 89.69 85 VAL A O 1
ATOM 628 N N . ARG A 1 86 ? -5.235 3.293 14.661 1.00 89.19 86 ARG A N 1
ATOM 629 C CA . ARG A 1 86 ? -5.833 4.103 15.727 1.00 89.19 86 ARG A CA 1
ATOM 630 C C . ARG A 1 86 ? -6.382 5.385 15.137 1.00 89.19 86 ARG A C 1
ATOM 632 O O . ARG A 1 86 ? -5.730 5.978 14.285 1.00 89.19 86 ARG A O 1
ATOM 639 N N . LEU A 1 87 ? -7.545 5.808 15.610 1.00 86.19 87 LEU A N 1
ATOM 640 C CA . LEU A 1 87 ? -8.025 7.166 15.395 1.00 86.19 87 LEU A CA 1
ATOM 641 C C . LEU A 1 87 ? -7.211 8.092 16.311 1.00 86.19 87 LEU A C 1
ATOM 643 O O . LEU A 1 87 ? -7.092 7.799 17.501 1.00 86.19 87 LEU A O 1
ATOM 647 N N . ILE A 1 88 ? -6.570 9.118 15.748 1.00 80.75 88 ILE A N 1
ATOM 648 C CA . ILE A 1 88 ? -5.692 10.029 16.498 1.00 80.75 88 ILE A CA 1
ATOM 649 C C . ILE A 1 88 ? -6.494 11.188 17.088 1.00 80.75 88 ILE A C 1
ATOM 651 O O . ILE A 1 88 ? -6.225 11.548 18.227 1.00 80.75 88 ILE A O 1
ATOM 655 N N . ASP A 1 89 ? -7.453 11.752 16.342 1.00 70.44 89 ASP A N 1
ATOM 656 C CA . ASP A 1 89 ? -8.106 13.000 16.749 1.00 70.44 89 ASP A CA 1
ATOM 657 C C . ASP A 1 89 ? -9.556 13.207 16.261 1.00 70.44 89 ASP A C 1
ATOM 659 O O . ASP A 1 89 ? -10.037 12.530 15.350 1.00 70.44 89 ASP A O 1
ATOM 663 N N . ASN A 1 90 ? -10.197 14.149 16.968 1.00 53.56 90 ASN A N 1
ATOM 664 C CA . ASN A 1 90 ? -11.617 14.480 17.192 1.00 53.56 90 ASN A CA 1
ATOM 665 C C . ASN A 1 90 ? -12.524 14.661 15.937 1.00 53.56 90 ASN A C 1
ATOM 667 O O . ASN A 1 90 ? -12.076 15.212 14.932 1.00 53.56 90 ASN A O 1
ATOM 671 N N . PRO A 1 91 ? -13.835 14.325 16.011 1.00 51.38 91 PRO A N 1
ATOM 672 C CA . PRO A 1 91 ? -14.803 14.409 14.905 1.00 51.38 91 PRO A CA 1
ATOM 673 C C . PRO A 1 91 ? -15.238 15.838 14.516 1.00 51.38 91 PRO A C 1
ATOM 675 O O . PRO A 1 91 ? -16.109 15.991 13.667 1.00 51.38 91 PRO A O 1
ATOM 678 N N . GLU A 1 92 ? -14.662 16.879 15.124 1.00 52.66 92 GLU A N 1
ATOM 679 C CA . GLU A 1 92 ? -14.959 18.290 14.810 1.00 52.66 92 GLU A CA 1
ATOM 680 C C . GLU A 1 92 ? -14.003 18.887 13.765 1.00 52.66 92 GLU A C 1
ATOM 682 O O . GLU A 1 92 ? -14.337 19.859 13.089 1.00 52.66 92 GLU A O 1
ATOM 687 N N . THR A 1 93 ? -12.827 18.282 13.587 1.00 55.78 93 THR A N 1
ATOM 688 C CA . THR A 1 93 ? -11.896 18.581 12.494 1.00 55.78 93 THR A CA 1
ATOM 689 C C . THR A 1 93 ? -12.054 17.513 11.430 1.00 55.78 93 THR A C 1
ATOM 691 O O . THR A 1 93 ? -11.416 16.463 11.482 1.00 55.78 93 THR A O 1
ATOM 694 N N . GLU A 1 94 ? -1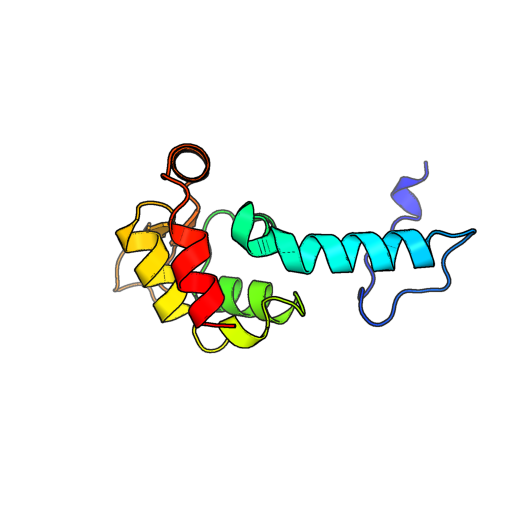2.926 17.760 10.457 1.00 61.25 94 GLU A N 1
ATOM 695 C CA . GLU A 1 94 ? -12.874 16.978 9.231 1.00 61.25 94 GLU A CA 1
ATOM 696 C C . GLU A 1 94 ? -11.595 17.334 8.456 1.00 61.25 94 GLU A C 1
ATOM 698 O O . GLU A 1 94 ? -11.303 18.521 8.275 1.00 61.25 94 GLU A O 1
ATOM 703 N N . PRO A 1 95 ? -10.833 16.344 7.961 1.00 70.00 95 PRO A N 1
ATOM 704 C CA . PRO A 1 95 ? -11.087 14.899 8.002 1.00 70.00 95 PRO A CA 1
ATOM 705 C C . PRO A 1 95 ? -10.511 14.174 9.236 1.00 70.00 95 PRO A C 1
ATOM 707 O O . PRO A 1 95 ? -9.425 14.488 9.719 1.00 70.00 95 PRO A O 1
ATOM 710 N N . ALA A 1 96 ? -11.201 13.108 9.660 1.00 82.19 96 ALA A N 1
ATOM 711 C CA . ALA A 1 96 ? -10.738 12.178 10.691 1.00 82.19 96 ALA A CA 1
ATOM 712 C C . ALA A 1 96 ? -9.343 11.601 10.369 1.00 82.19 96 ALA A C 1
ATOM 714 O O . ALA A 1 96 ? -9.096 11.113 9.261 1.00 82.19 96 ALA A O 1
ATOM 715 N N . LEU A 1 97 ? -8.443 11.631 11.358 1.00 89.81 97 LEU A N 1
ATOM 716 C CA . LEU A 1 97 ? -7.053 11.195 11.206 1.00 89.81 97 LEU A CA 1
ATOM 717 C C . LEU A 1 97 ? -6.799 9.825 11.830 1.00 89.81 97 LEU A C 1
ATOM 719 O O . LEU A 1 97 ? -7.134 9.554 12.984 1.00 89.81 97 LEU A O 1
ATOM 723 N N . HIS A 1 98 ? -6.109 8.983 11.071 1.00 91.00 98 HIS A N 1
ATOM 724 C CA . HIS A 1 98 ? -5.734 7.625 11.425 1.00 91.00 98 HIS A CA 1
ATOM 725 C C . HIS A 1 98 ? -4.213 7.482 11.538 1.00 91.00 98 HIS A C 1
ATOM 727 O O . HIS A 1 98 ? -3.451 8.144 10.837 1.00 91.00 98 HIS A O 1
ATOM 733 N N . ARG A 1 99 ? -3.760 6.565 12.399 1.00 91.88 99 ARG A N 1
ATOM 734 C CA . ARG A 1 99 ? -2.357 6.148 12.520 1.00 91.88 99 ARG A CA 1
ATOM 735 C C . ARG A 1 99 ? -2.226 4.646 12.433 1.00 91.88 99 ARG A C 1
ATOM 737 O O . ARG A 1 99 ? -2.909 3.918 13.152 1.00 91.88 99 ARG A O 1
ATOM 744 N N . PHE A 1 100 ? -1.269 4.188 11.640 1.00 90.50 100 PHE A N 1
ATOM 745 C CA . PHE A 1 100 ? -0.903 2.782 11.592 1.00 90.50 100 PHE A CA 1
ATOM 746 C C . PHE A 1 100 ? -0.088 2.374 12.827 1.00 90.50 100 PHE A C 1
ATOM 748 O O . PHE A 1 100 ? 0.916 3.005 13.170 1.00 90.50 100 PHE A O 1
ATOM 755 N N . ASN A 1 101 ? -0.495 1.298 13.498 1.00 87.06 101 ASN A N 1
ATOM 756 C CA . ASN A 1 101 ? 0.183 0.751 14.667 1.00 87.06 101 ASN A CA 1
ATOM 757 C C . ASN A 1 101 ? 1.059 -0.446 14.268 1.00 87.06 101 ASN A C 1
ATOM 759 O O . ASN A 1 101 ? 0.671 -1.614 14.363 1.00 87.06 101 ASN A O 1
ATOM 763 N N . ARG A 1 102 ? 2.291 -0.146 13.843 1.00 80.62 102 ARG A N 1
ATOM 764 C CA . ARG A 1 102 ? 3.258 -1.162 13.398 1.00 80.62 102 ARG A CA 1
ATOM 765 C C . ARG A 1 102 ? 3.583 -2.193 14.493 1.00 80.62 102 ARG A C 1
ATOM 767 O O . ARG A 1 102 ? 3.799 -3.363 14.190 1.00 80.62 102 ARG A O 1
ATOM 774 N N . ASN A 1 103 ? 3.535 -1.792 15.766 1.00 78.12 103 ASN A N 1
ATOM 775 C CA . ASN A 1 103 ? 3.878 -2.648 16.909 1.00 78.12 103 ASN A CA 1
ATOM 776 C C . ASN A 1 103 ? 2.851 -3.757 17.178 1.00 78.12 103 ASN A C 1
ATOM 778 O O . ASN A 1 103 ? 3.189 -4.776 17.783 1.00 78.12 103 ASN A O 1
ATOM 782 N N . THR A 1 104 ? 1.601 -3.568 16.753 1.00 75.81 104 THR A N 1
ATOM 783 C CA . THR A 1 104 ? 0.5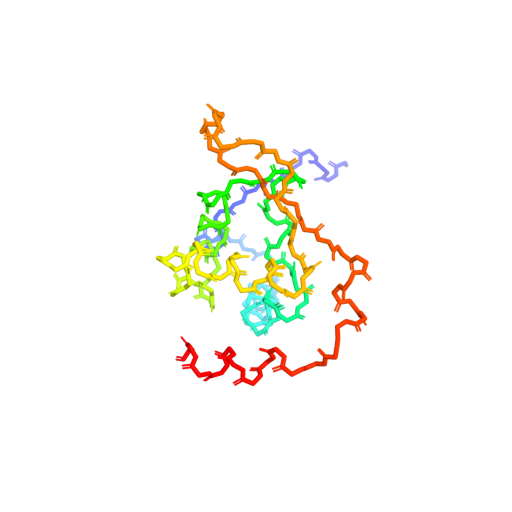43 -4.582 16.871 1.00 75.81 104 THR A CA 1
ATOM 784 C C . THR A 1 104 ? 0.452 -5.480 15.646 1.00 75.81 104 THR A C 1
ATOM 786 O O . THR A 1 104 ? -0.035 -6.597 15.770 1.00 75.81 104 THR A O 1
ATOM 789 N N . TRP A 1 105 ? 0.965 -5.049 14.487 1.00 71.31 105 TRP A N 1
ATOM 790 C CA . TRP A 1 105 ? 0.864 -5.815 13.241 1.00 71.31 105 TRP A CA 1
ATOM 791 C C . TRP A 1 105 ? 1.544 -7.188 13.328 1.00 71.31 105 TRP A C 1
ATOM 793 O O . TRP A 1 105 ? 0.930 -8.200 13.009 1.00 71.31 105 TRP A O 1
ATOM 803 N N . GLY A 1 106 ? 2.773 -7.248 13.855 1.00 65.69 106 GLY A N 1
ATOM 804 C CA . GLY A 1 106 ? 3.515 -8.508 14.031 1.00 65.69 106 GLY A CA 1
ATOM 805 C C . GLY A 1 106 ? 3.054 -9.377 15.208 1.00 65.69 106 GLY A C 1
ATOM 806 O O . GLY A 1 106 ? 3.484 -10.521 15.323 1.00 65.69 106 GLY A O 1
ATOM 807 N N . LYS A 1 107 ? 2.201 -8.838 16.090 1.00 65.56 107 LYS A N 1
ATOM 808 C CA . LYS A 1 107 ? 1.670 -9.527 17.282 1.00 65.56 107 LYS A CA 1
ATOM 809 C C . LYS A 1 107 ? 0.220 -9.970 17.120 1.00 65.56 107 LYS A C 1
ATOM 811 O O . LYS A 1 107 ? -0.261 -10.768 17.919 1.00 65.56 107 LYS A O 1
ATOM 816 N N . SER A 1 108 ? -0.474 -9.441 16.115 1.00 58.44 108 SER A N 1
ATOM 817 C CA . SER A 1 108 ? -1.802 -9.902 15.753 1.00 58.44 108 SER A CA 1
ATOM 818 C C . SER A 1 108 ? -1.695 -11.380 15.382 1.00 58.44 108 SER A C 1
ATOM 820 O O . SER A 1 108 ? -0.808 -11.737 14.594 1.00 58.44 108 SER A O 1
ATOM 822 N N . PRO A 1 109 ? -2.558 -12.263 15.917 1.00 53.97 109 PRO A N 1
ATOM 823 C CA . PRO A 1 109 ? -2.654 -13.602 15.366 1.00 53.97 109 PRO A CA 1
ATOM 824 C C . PRO A 1 109 ? -2.906 -13.452 13.853 1.00 53.97 109 PRO A C 1
ATOM 826 O O . PRO A 1 109 ? -3.395 -12.423 13.375 1.00 53.97 109 PRO A O 1
ATOM 829 N N . ARG A 1 110 ? -2.545 -14.446 13.044 1.00 57.81 110 ARG A N 1
ATOM 830 C CA . ARG A 1 110 ? -2.664 -14.342 11.582 1.00 57.81 110 ARG A CA 1
ATOM 831 C C . ARG A 1 110 ? -4.075 -14.633 10.999 1.00 57.81 110 ARG A C 1
ATOM 833 O O . ARG A 1 110 ? -4.105 -14.959 9.819 1.00 57.81 110 ARG A O 1
ATOM 840 N N . PRO A 1 111 ? -5.255 -14.547 11.676 1.00 49.25 111 PRO A N 1
ATOM 841 C CA . PRO A 1 111 ? -6.508 -14.928 11.028 1.00 49.25 111 PRO A CA 1
ATOM 842 C C . PRO A 1 111 ? -7.048 -13.834 10.099 1.00 49.25 111 PRO A C 1
ATOM 844 O O . PRO A 1 111 ? -8.073 -14.036 9.452 1.00 49.25 111 PRO A O 1
ATOM 847 N N . TRP A 1 112 ? -6.385 -12.676 10.002 1.00 54.75 112 TRP A N 1
ATOM 848 C CA . TRP A 1 112 ? -6.857 -11.578 9.166 1.00 54.75 112 TRP A CA 1
ATOM 849 C C . TRP A 1 112 ? -6.743 -11.885 7.658 1.00 54.75 112 TRP A C 1
ATOM 851 O O . TRP A 1 112 ? -7.554 -11.363 6.901 1.00 54.75 112 TRP A O 1
ATOM 861 N N . THR A 1 113 ? -5.867 -12.808 7.237 1.00 54.28 113 THR A N 1
ATOM 862 C CA . THR A 1 113 ? -5.810 -13.314 5.851 1.00 54.28 113 THR A CA 1
ATOM 863 C C . THR A 1 113 ? -7.087 -14.056 5.436 1.00 54.28 113 THR A C 1
ATOM 865 O O . THR A 1 113 ? -7.503 -13.937 4.290 1.00 54.28 113 THR A O 1
ATOM 868 N N . SER A 1 114 ? -7.764 -14.749 6.363 1.00 51.12 114 SER A N 1
ATOM 869 C CA . SER A 1 114 ? -8.961 -15.553 6.047 1.00 51.12 114 SER A CA 1
ATOM 870 C C . SER A 1 114 ? -10.186 -14.721 5.652 1.00 51.12 114 SER A C 1
ATOM 872 O O . SER A 1 114 ? -10.972 -15.145 4.814 1.00 51.12 114 SER A O 1
ATOM 874 N N . TRP A 1 115 ? -10.338 -13.521 6.222 1.00 45.59 115 TRP A N 1
ATOM 875 C CA . TRP A 1 115 ? -11.461 -12.626 5.920 1.00 45.59 115 TRP A CA 1
ATOM 876 C C . TRP A 1 115 ? -11.198 -11.778 4.666 1.00 45.59 115 TRP A C 1
ATOM 878 O O . TRP A 1 115 ? -12.130 -11.410 3.965 1.00 45.59 115 TRP A O 1
ATOM 888 N N . PHE A 1 116 ? -9.925 -11.506 4.353 1.00 53.34 116 PHE A N 1
ATOM 889 C CA . PHE A 1 116 ? -9.526 -10.802 3.130 1.00 53.34 116 PHE A CA 1
ATOM 890 C C . PHE A 1 116 ? -9.661 -11.669 1.876 1.00 53.34 116 PHE A C 1
ATOM 892 O O . PHE A 1 116 ? -10.108 -11.160 0.856 1.00 53.34 116 PHE A O 1
ATOM 899 N N . SER A 1 117 ? -9.377 -12.974 1.957 1.00 51.19 117 SER A N 1
ATOM 900 C CA . SER A 1 117 ? -9.676 -13.914 0.864 1.00 51.19 117 SER A CA 1
ATOM 901 C C . SER A 1 117 ? -11.163 -13.997 0.505 1.00 51.19 117 SER A C 1
ATOM 903 O O . SER A 1 117 ? -11.484 -14.521 -0.549 1.00 51.19 117 SER A O 1
ATOM 905 N N . ALA A 1 118 ? -12.064 -13.527 1.373 1.00 47.56 118 ALA A N 1
ATOM 906 C CA . ALA A 1 118 ? -13.500 -13.477 1.100 1.00 47.56 118 ALA A CA 1
ATOM 907 C C . ALA A 1 118 ? -13.963 -12.131 0.503 1.00 47.56 118 ALA A C 1
ATOM 909 O O . ALA A 1 118 ? -15.124 -12.009 0.122 1.00 47.56 118 ALA A O 1
ATOM 910 N N . LEU A 1 119 ? -13.085 -11.121 0.468 1.00 47.09 119 LEU A N 1
ATOM 911 C CA . LEU A 1 119 ? -13.346 -9.778 -0.070 1.00 47.09 119 LEU A CA 1
ATOM 912 C C . LEU A 1 119 ? -12.658 -9.523 -1.425 1.00 47.09 119 LEU A C 1
ATOM 914 O O . LEU A 1 119 ? -12.955 -8.504 -2.047 1.00 47.09 119 LEU A O 1
ATOM 918 N N . MET A 1 120 ? -11.751 -10.409 -1.855 1.00 45.78 120 MET A N 1
ATOM 919 C CA . MET A 1 120 ? -11.163 -10.453 -3.204 1.00 45.78 120 MET A CA 1
ATOM 920 C C . MET A 1 120 ? -11.804 -11.570 -4.018 1.00 45.78 120 MET A C 1
ATOM 922 O O . MET A 1 120 ? -11.989 -11.360 -5.235 1.00 45.78 120 MET A O 1
#

Foldseek 3Di:
DCVVVDDDDQLVDDDDDPDCVVVVSVVVLVVCLVCCVLLVVLQVQAPQKHFLQRSLVSQCSRPSRVLCSVVSVVVQVVCVVQVQKDFDDDPVDPPTIIGGDNVCSVVRDRCVVVVVVVSD

Sequence (120 aa):
DDAAAARWFDVRTPPALAFDHRAVLDAVLLQLEKDALTTGMVFNAVPVAFTERDFAQACAALPGLAGLAPHARLVLASLAGRGLVRLIDNPETEPALHRFNRNTWGKSPRPWTSWFSALM

Radius of gyration: 16.51 Å; Cα contacts (8 Å, |Δi|>4): 109; chains: 1; bounding box: 42×34×38 Å

Mean predicted aligned error: 8.13 Å

Solvent-accessible surface area (backbone atoms only — not comparable to full-atom values): 7176 Å² total; per-residue (Å²): 121,70,71,82,75,62,76,91,74,54,83,92,67,58,74,95,59,67,89,62,50,58,60,52,49,53,52,50,51,58,48,42,45,72,36,29,73,78,71,50,50,51,61,74,70,36,60,80,68,28,37,57,64,47,51,16,51,39,22,51,73,34,80,68,35,32,87,43,25,90,41,28,65,62,54,50,51,56,34,34,80,69,56,35,27,41,80,75,56,61,92,84,50,82,74,53,33,32,29,75,32,70,82,42,58,84,67,50,75,79,66,64,61,68,62,49,68,75,77,110

Secondary structure (DSSP, 8-state):
-GGGG-----TTSPPPPSTTHHHHHHHHHHHHHHHTTTT-GGGGSS-SEE-HHHHHHHHHTSGGGGGGGGGHHHHHHHHHHTTSEEEEE-TTSSSPEEEE-HHHHTTS-TTHHHHHTTT-

Nearest PDB structures (foldseek):
  4esb-assembly1_A-2  TM=5.574E-01  e=1.733E-01  Bacillus cereus ATCC 14579
  3rpu-assembly2_X-2  TM=5.934E-01  e=3.007E-01  Escherichia coli K-12
  6pco-assembly2_C  TM=4.975E-01  e=1.959E-01  Bordetella bronchiseptica
  7kfq-assembly1_A  TM=4.501E-01  e=2.354E-01  Variovorax paradoxus
  8s0e-assembly1_G  TM=4.594E-01  e=5.896E-01  Homo sapiens